Protein AF-0000000080337210 (afdb_homodimer)

pLDDT: mean 85.25, std 10.67, range [44.12, 97.06]

Sequence (176 aa):
MKSRTKSSRAGLTFPVSRVASYLRKGRYADRIGTGSSVYLAAVLEYLTAEILELSGNAARDNHKSRLTPRHIQLAIRNDEELSYAMEKMKSRTKSSRAGLTFPVSRVASYLRKGRYADRIGTGSSVYLAAVLEYLTAEILELSGNAARDNHKSRLTPRHIQLAIRNDEELSYAMEK

Radius of gyration: 16.28 Å; Cα contacts (8 Å, |Δi|>4): 246; chains: 2; bounding box: 44×45×30 Å

Organism: Anopheles sinensis (NCBI:txid74873)

Secondary structure (DSSP, 8-state):
-----HHHHHT-SS-HHHHHHHHHHHTSSSEE-HHHHHHHHHHHHHHHHHHHHHHHHHHHHTT-SEE-HHHHHHHHHH-HHHHHHHH-/-----HHHHHT-SS-HHHHHHHHHHHTSSSEE-HHHHHHHHHHHHHHHHHHHHHHHHHHHHTT-SEE-HHHHHHHHHH-HHHHHHHH-

Structure (mmCIF, N/CA/C/O backbone):
data_AF-0000000080337210-model_v1
#
loop_
_entity.id
_entity.type
_entity.pdbx_description
1 polymer 'Histone H2A'
#
loop_
_atom_site.group_PDB
_atom_site.id
_atom_site.type_symbol
_atom_site.label_atom_id
_atom_site.label_alt_id
_atom_site.label_comp_id
_atom_site.label_asym_id
_atom_site.label_entity_id
_atom_site.label_seq_id
_atom_site.pdbx_PDB_ins_code
_atom_site.Cartn_x
_atom_site.Cartn_y
_atom_site.Cartn_z
_atom_site.occupancy
_atom_site.B_iso_or_equiv
_atom_site.auth_seq_id
_atom_site.auth_comp_id
_atom_site.auth_asym_id
_atom_site.auth_atom_id
_atom_site.pdbx_PDB_model_num
ATOM 1 N N . MET A 1 1 ? -29.25 11.156 -4.746 1 44.12 1 MET A N 1
ATOM 2 C CA . MET A 1 1 ? -28.078 10.547 -5.363 1 44.12 1 MET A CA 1
ATOM 3 C C . MET A 1 1 ? -27.062 10.109 -4.305 1 44.12 1 MET A C 1
ATOM 5 O O . MET A 1 1 ? -26.797 10.852 -3.354 1 44.12 1 MET A O 1
ATOM 9 N N . LYS A 1 2 ? -26.969 8.867 -4.188 1 52.38 2 LYS A N 1
ATOM 10 C CA . LYS A 1 2 ? -26.125 8.344 -3.113 1 52.38 2 LYS A CA 1
ATOM 11 C C . LYS A 1 2 ? -24.766 9.023 -3.098 1 52.38 2 LYS A C 1
ATOM 13 O O . LYS A 1 2 ? -24.141 9.211 -4.148 1 52.38 2 LYS A O 1
ATOM 18 N N . SER A 1 3 ? -24.422 9.773 -2.184 1 59.34 3 SER A N 1
ATOM 19 C CA . SER A 1 3 ? -23.156 10.477 -2.053 1 59.34 3 SER A CA 1
ATOM 20 C C . SER A 1 3 ? -21.969 9.555 -2.348 1 59.34 3 SER A C 1
ATOM 22 O O . SER A 1 3 ? -21.953 8.406 -1.895 1 59.34 3 SER A O 1
ATOM 24 N N . ARG A 1 4 ? -21.375 9.82 -3.455 1 67.5 4 ARG A N 1
ATOM 25 C CA . ARG A 1 4 ? -20.203 9.047 -3.805 1 67.5 4 ARG A CA 1
ATOM 26 C C . ARG A 1 4 ? -19.141 9.125 -2.703 1 67.5 4 ARG A C 1
ATOM 28 O O . ARG A 1 4 ? -18.969 10.18 -2.084 1 67.5 4 ARG A O 1
ATOM 35 N N . THR A 1 5 ? -18.594 7.938 -2.344 1 69.56 5 THR A N 1
ATOM 36 C CA . THR A 1 5 ? -17.516 7.898 -1.359 1 69.56 5 THR A CA 1
ATOM 37 C C . THR A 1 5 ? -16.312 8.688 -1.848 1 69.56 5 THR A C 1
ATOM 39 O O . THR A 1 5 ? -16.219 9.023 -3.029 1 69.56 5 THR A O 1
ATOM 42 N N . LYS A 1 6 ? -15.461 9.219 -1.012 1 69.12 6 LYS A N 1
ATOM 43 C CA . LYS A 1 6 ? -14.227 9.914 -1.372 1 69.12 6 LYS A CA 1
ATOM 44 C C . LYS A 1 6 ? -13.398 9.102 -2.359 1 69.12 6 LYS A C 1
ATOM 46 O O . LYS A 1 6 ? -12.836 9.648 -3.311 1 69.12 6 LYS A O 1
ATOM 51 N N . SER A 1 7 ? -13.289 7.773 -2.131 1 74.81 7 SER A N 1
ATOM 52 C CA . SER A 1 7 ? -12.555 6.898 -3.037 1 74.81 7 SER A CA 1
ATOM 53 C C . SER A 1 7 ? -13.156 6.926 -4.438 1 74.81 7 SER A C 1
ATOM 55 O O . SER A 1 7 ? -12.43 7 -5.43 1 74.81 7 SER A O 1
ATOM 57 N N . SER A 1 8 ? -14.414 6.883 -4.461 1 75.06 8 SER A N 1
ATOM 58 C CA . SER A 1 8 ? -15.094 6.879 -5.75 1 75.06 8 SER A CA 1
ATOM 59 C C . SER A 1 8 ? -14.891 8.195 -6.488 1 75.06 8 SER A C 1
ATOM 61 O O . SER A 1 8 ? -14.648 8.211 -7.699 1 75.06 8 SER A O 1
ATOM 63 N N . ARG A 1 9 ? -14.914 9.195 -5.754 1 76.62 9 ARG A N 1
ATOM 64 C CA . ARG A 1 9 ? -14.711 10.516 -6.34 1 76.62 9 ARG A CA 1
ATOM 65 C C . ARG A 1 9 ? -13.289 10.672 -6.875 1 76.62 9 ARG A C 1
ATOM 67 O O . ARG A 1 9 ? -13.07 11.344 -7.883 1 76.62 9 ARG A O 1
ATOM 74 N N . ALA A 1 10 ? -12.406 9.977 -6.242 1 81.5 10 ALA A N 1
ATOM 75 C CA . ALA A 1 10 ? -10.992 10.086 -6.617 1 81.5 10 ALA A CA 1
ATOM 76 C C . ALA A 1 10 ? -10.609 8.992 -7.609 1 81.5 10 ALA A C 1
ATOM 78 O O . ALA A 1 10 ? -9.469 8.953 -8.094 1 81.5 10 ALA A O 1
ATOM 79 N N . GLY A 1 11 ? -11.57 8.125 -7.965 1 76.31 11 GLY A N 1
ATOM 80 C CA . GLY A 1 11 ? -11.289 7.027 -8.875 1 76.31 11 GLY A CA 1
ATOM 81 C C . GLY A 1 11 ? -10.375 5.973 -8.281 1 76.31 11 GLY A C 1
ATOM 82 O O . GLY A 1 11 ? -9.625 5.309 -9.008 1 76.31 11 GLY A O 1
ATOM 83 N N . LEU A 1 12 ? -10.414 5.938 -6.938 1 79.12 12 LEU A N 1
ATOM 84 C CA . LEU A 1 12 ? -9.531 5.008 -6.242 1 79.12 12 LEU A CA 1
ATOM 85 C C . LEU A 1 12 ? -10.281 3.748 -5.832 1 79.12 12 LEU A C 1
ATOM 87 O O . LEU A 1 12 ? -11.461 3.809 -5.484 1 79.12 12 LEU A O 1
ATOM 91 N N . THR A 1 13 ? -9.609 2.764 -5.969 1 77.25 13 THR A N 1
ATOM 92 C CA . THR A 1 13 ? -10.164 1.474 -5.57 1 77.25 13 THR A CA 1
ATOM 93 C C . THR A 1 13 ? -9.984 1.248 -4.07 1 77.25 13 THR A C 1
ATOM 95 O O . THR A 1 13 ? -10.875 0.696 -3.414 1 77.25 13 THR A O 1
ATOM 98 N N . PHE A 1 14 ? -8.82 1.719 -3.6 1 80.25 14 PHE A N 1
ATOM 99 C CA . PHE A 1 14 ? -8.57 1.597 -2.168 1 80.25 14 PHE A CA 1
ATOM 100 C C . PHE A 1 14 ? -9.477 2.535 -1.377 1 80.25 14 PHE A C 1
ATOM 102 O O . PHE A 1 14 ? -9.633 3.703 -1.739 1 80.25 14 PHE A O 1
ATOM 109 N N . PRO A 1 15 ? -9.977 1.996 -0.302 1 75.44 15 PRO A N 1
ATOM 110 C CA . PRO A 1 15 ? -10.844 2.855 0.508 1 75.44 15 PRO A CA 1
ATOM 111 C C . PRO A 1 15 ? -10.07 3.965 1.222 1 75.44 15 PRO A C 1
ATOM 113 O O . PRO A 1 15 ? -9.273 3.688 2.117 1 75.44 15 PRO A O 1
ATOM 116 N N . VAL A 1 16 ? -10.367 5.176 0.878 1 79.12 16 VAL A N 1
ATOM 117 C CA . VAL A 1 16 ? -9.672 6.34 1.419 1 79.12 16 VAL A CA 1
ATOM 118 C C . VAL A 1 16 ? -9.953 6.457 2.916 1 79.12 16 VAL A C 1
ATOM 120 O O . VAL A 1 16 ? -9.039 6.719 3.703 1 79.12 16 VAL A O 1
ATOM 123 N N . SER A 1 17 ? -11.156 6.219 3.291 1 75.38 17 SER A N 1
ATOM 124 C CA . SER A 1 17 ? -11.57 6.398 4.68 1 75.38 17 SER A CA 1
ATOM 125 C C . SER A 1 17 ? -10.82 5.441 5.605 1 75.38 17 SER A C 1
ATOM 127 O O . SER A 1 17 ? -10.438 5.816 6.715 1 75.38 17 SER A O 1
ATOM 129 N N . ARG A 1 18 ? -10.664 4.242 5.141 1 72.12 18 ARG A N 1
ATOM 130 C CA . ARG A 1 18 ? -9.969 3.26 5.965 1 72.12 18 ARG A CA 1
ATOM 131 C C . ARG A 1 18 ? -8.484 3.596 6.09 1 72.12 18 ARG A C 1
ATOM 133 O O . ARG A 1 18 ? -7.895 3.428 7.16 1 72.12 18 ARG A O 1
ATOM 140 N N . VAL A 1 19 ? -7.934 4.055 4.934 1 76.19 19 VAL A N 1
ATOM 141 C CA . VAL A 1 19 ? -6.547 4.508 4.957 1 76.19 19 VAL A CA 1
ATOM 142 C C . VAL A 1 19 ? -6.398 5.668 5.941 1 76.19 19 VAL A C 1
ATOM 144 O O . VAL A 1 19 ? -5.449 5.703 6.727 1 76.19 19 VAL A O 1
ATOM 147 N N . ALA A 1 20 ? -7.398 6.477 5.945 1 72.81 20 ALA A N 1
ATOM 148 C CA . ALA A 1 20 ? -7.414 7.617 6.859 1 72.81 20 ALA A CA 1
ATOM 149 C C . ALA A 1 20 ? -7.445 7.152 8.312 1 72.81 20 ALA A C 1
ATOM 151 O O . ALA A 1 20 ? -6.766 7.723 9.172 1 72.81 20 ALA A O 1
ATOM 152 N N . SER A 1 21 ? -8.32 6.238 8.555 1 71.81 21 SER A N 1
ATOM 153 C CA . SER A 1 21 ? -8.453 5.734 9.914 1 71.81 21 SER A CA 1
ATOM 154 C C . SER A 1 21 ? -7.133 5.172 10.422 1 71.81 21 SER A C 1
ATOM 156 O O . SER A 1 21 ? -6.773 5.375 11.586 1 71.81 21 SER A O 1
ATOM 158 N N . TYR A 1 22 ? -6.484 4.48 9.57 1 71.62 22 TYR A N 1
ATOM 159 C CA . TYR A 1 22 ? -5.164 3.961 9.898 1 71.62 22 TYR A CA 1
ATOM 160 C C . TYR A 1 22 ? -4.219 5.086 10.312 1 71.62 22 TYR A C 1
ATOM 162 O O . TYR A 1 22 ? -3.475 4.957 11.281 1 71.62 22 TYR A O 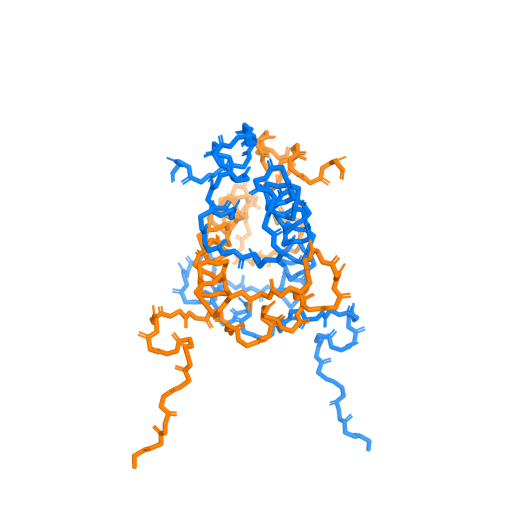1
ATOM 170 N N . LEU A 1 23 ? -4.324 6.086 9.523 1 69.06 23 LEU A N 1
ATOM 171 C CA . LEU A 1 23 ? -3.445 7.234 9.719 1 69.06 23 LEU A CA 1
ATOM 172 C C . LEU A 1 23 ? -3.689 7.883 11.078 1 69.06 23 LEU A C 1
ATOM 174 O O . LEU A 1 23 ? -2.742 8.289 11.75 1 69.06 23 LEU A O 1
ATOM 178 N N . ARG A 1 24 ? -4.883 7.844 11.359 1 74.38 24 ARG A N 1
ATOM 179 C CA . ARG A 1 24 ? -5.242 8.523 12.602 1 74.38 24 ARG A CA 1
ATOM 180 C C . ARG A 1 24 ? -4.797 7.711 13.82 1 74.38 24 ARG A C 1
ATOM 182 O O . ARG A 1 24 ? -4.387 8.273 14.836 1 74.38 24 ARG A O 1
ATOM 189 N N . LYS A 1 25 ? -4.742 6.406 13.664 1 78.19 25 LYS A N 1
ATOM 190 C CA . LYS A 1 25 ? -4.398 5.531 14.781 1 78.19 25 LYS A CA 1
ATOM 191 C C . LYS A 1 25 ? -2.898 5.559 15.062 1 78.19 25 LYS A C 1
ATOM 193 O O . LYS A 1 25 ? -2.473 5.398 16.203 1 78.19 25 LYS A O 1
ATOM 198 N N . GLY A 1 26 ? -2.111 5.805 14.125 1 78.94 26 GLY A N 1
ATOM 199 C CA . GLY A 1 26 ? -0.664 5.77 14.266 1 78.94 26 GLY A CA 1
ATOM 200 C C . GLY A 1 26 ? -0.094 7.051 14.852 1 78.94 26 GLY A C 1
ATOM 201 O O . GLY A 1 26 ? 1.055 7.078 15.297 1 78.94 26 GLY A O 1
ATOM 202 N N . ARG A 1 27 ? -0.893 8.07 14.992 1 82.75 27 ARG A N 1
ATOM 203 C CA . ARG A 1 27 ? -0.475 9.359 15.539 1 82.75 27 ARG A CA 1
ATOM 204 C C . ARG A 1 27 ? 0.779 9.867 14.836 1 82.75 27 ARG A C 1
ATOM 206 O O . ARG A 1 27 ? 1.744 10.266 15.492 1 82.75 27 ARG A O 1
ATOM 213 N N . TYR A 1 28 ? 0.775 9.828 13.555 1 86.56 28 TYR A N 1
ATOM 214 C CA . TYR A 1 28 ? 1.909 10.305 12.773 1 86.56 28 TYR A CA 1
ATOM 215 C C . TYR A 1 28 ? 1.917 11.828 12.695 1 86.56 28 TYR A C 1
ATOM 217 O O . TYR A 1 28 ? 2.957 12.438 12.43 1 86.56 28 TYR A O 1
ATOM 225 N N . ALA A 1 29 ? 0.779 12.438 12.875 1 87.19 29 ALA A N 1
ATOM 226 C CA . ALA A 1 29 ? 0.562 13.883 12.922 1 87.19 29 ALA A CA 1
ATOM 227 C C . ALA A 1 29 ? -0.674 14.227 13.742 1 87.19 29 ALA A C 1
ATOM 229 O O . ALA A 1 29 ? -1.532 13.375 13.977 1 87.19 29 ALA A O 1
ATOM 230 N N . ASP A 1 30 ? -0.679 15.445 14.195 1 87.12 30 ASP A N 1
ATOM 231 C CA . ASP A 1 30 ? -1.82 15.867 15 1 87.12 30 ASP A CA 1
ATOM 232 C C . ASP A 1 30 ? -3.104 15.875 14.172 1 87.12 30 ASP A C 1
ATOM 234 O O . ASP A 1 30 ? -4.176 15.539 14.68 1 87.12 30 ASP A O 1
ATOM 238 N N . ARG A 1 31 ? -2.928 16.297 12.93 1 88.25 31 ARG A N 1
ATOM 239 C CA . ARG A 1 31 ? -4.047 16.391 12 1 88.25 31 ARG A CA 1
ATOM 240 C C . ARG A 1 31 ? -3.662 15.828 10.633 1 88.25 31 ARG A C 1
ATOM 242 O O . ARG A 1 31 ? -2.514 15.961 10.203 1 88.25 31 ARG A O 1
ATOM 249 N N . ILE A 1 32 ? -4.641 15.156 10.117 1 86.56 32 ILE A N 1
ATOM 250 C CA . ILE A 1 32 ? -4.445 14.609 8.781 1 86.56 32 ILE A CA 1
ATOM 251 C C . ILE A 1 32 ? -5.391 15.297 7.797 1 86.56 32 ILE A C 1
ATOM 253 O O . ILE A 1 32 ? -6.605 15.312 8.008 1 86.56 32 ILE A O 1
ATOM 257 N N . GLY A 1 33 ? -4.77 15.805 6.762 1 86.56 33 GLY A N 1
ATOM 258 C CA . GLY A 1 33 ? -5.586 16.422 5.73 1 86.56 33 GLY A CA 1
ATOM 259 C C . GLY A 1 33 ? -6.324 15.422 4.871 1 86.56 33 GLY A C 1
ATOM 260 O O . GLY A 1 33 ? -5.816 14.328 4.605 1 86.56 33 GLY A O 1
ATOM 261 N N . THR A 1 34 ? -7.508 15.906 4.422 1 83.31 34 THR A N 1
ATOM 262 C CA . THR A 1 34 ? -8.336 15.039 3.588 1 83.31 34 THR A CA 1
ATOM 263 C C . THR A 1 34 ? -7.582 14.633 2.324 1 83.31 34 THR A C 1
ATOM 265 O O . THR A 1 34 ? -7.668 13.477 1.894 1 83.31 34 THR A O 1
ATOM 268 N N . GLY A 1 35 ? -6.816 15.547 1.784 1 90.25 35 GLY A N 1
ATOM 269 C CA . GLY A 1 35 ? -6.066 15.242 0.576 1 90.25 35 GLY A CA 1
ATOM 270 C C . GLY A 1 35 ? -4.941 14.25 0.806 1 90.25 35 GLY A C 1
ATOM 271 O O . GLY A 1 35 ? -4.512 13.562 -0.125 1 90.25 35 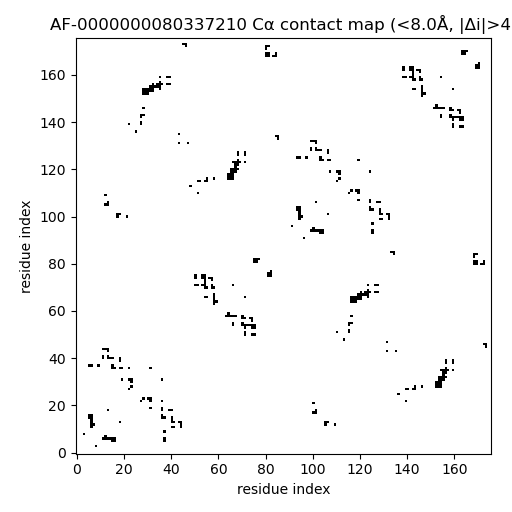GLY A O 1
ATOM 272 N N . SER A 1 36 ? -4.582 14.188 2.029 1 90.62 36 SER A N 1
ATOM 273 C CA . SER A 1 36 ? -3.484 13.281 2.352 1 90.62 36 SER A CA 1
ATOM 274 C C . SER A 1 36 ? -3.918 11.82 2.232 1 90.62 36 SER A C 1
ATOM 276 O O . SER A 1 36 ? -3.174 10.984 1.715 1 90.62 36 SER A O 1
ATOM 278 N N . SER A 1 37 ? -5.086 11.602 2.705 1 88.44 37 SER A N 1
ATOM 279 C CA . SER A 1 37 ? -5.602 10.242 2.627 1 88.44 37 SER A CA 1
ATOM 280 C C . SER A 1 37 ? -5.805 9.805 1.18 1 88.44 37 SER A C 1
ATOM 282 O O . SER A 1 37 ? -5.539 8.656 0.828 1 88.44 37 SER A O 1
ATOM 284 N N . VAL A 1 38 ? -6.316 10.734 0.367 1 89.5 38 VAL A N 1
ATOM 285 C CA . VAL A 1 38 ? -6.523 10.445 -1.047 1 89.5 38 VAL A CA 1
ATOM 286 C C . VAL A 1 38 ? -5.184 10.156 -1.719 1 89.5 38 VAL A C 1
ATOM 288 O O . VAL A 1 38 ? -5.047 9.188 -2.465 1 89.5 38 VAL A O 1
ATOM 291 N N . TYR A 1 39 ? -4.258 11.008 -1.438 1 92.19 39 TYR A N 1
ATOM 292 C CA . TYR A 1 39 ? -2.938 10.844 -2.037 1 92.19 39 TYR A CA 1
ATOM 293 C C . TYR A 1 39 ? -2.295 9.531 -1.593 1 92.19 39 TYR A C 1
ATOM 295 O O . TYR A 1 39 ? -1.707 8.82 -2.406 1 92.19 39 TYR A O 1
ATOM 303 N N . LEU A 1 40 ? -2.357 9.203 -0.344 1 91.5 40 LEU A N 1
ATOM 304 C CA . LEU A 1 40 ? -1.795 7.957 0.174 1 91.5 40 LEU A CA 1
ATOM 305 C C . LEU A 1 40 ? -2.455 6.746 -0.478 1 91.5 40 LEU A C 1
ATOM 307 O O . LEU A 1 40 ? -1.778 5.777 -0.827 1 91.5 40 LEU A O 1
ATOM 311 N N . ALA A 1 41 ? -3.77 6.844 -0.591 1 88.81 41 ALA A N 1
ATOM 312 C CA . ALA A 1 41 ? -4.484 5.75 -1.248 1 88.81 41 ALA A CA 1
ATOM 313 C C . ALA A 1 41 ? -3.982 5.547 -2.674 1 88.81 41 ALA A C 1
ATOM 315 O O . ALA A 1 41 ? -3.816 4.41 -3.125 1 88.81 41 ALA A O 1
ATOM 316 N N . ALA A 1 42 ? -3.76 6.684 -3.387 1 90.81 42 ALA A N 1
ATOM 317 C CA . ALA A 1 42 ? -3.234 6.598 -4.746 1 90.81 42 ALA A CA 1
ATOM 318 C C . ALA A 1 42 ? -1.845 5.965 -4.758 1 90.81 42 ALA A C 1
ATOM 320 O O . ALA A 1 42 ? -1.545 5.129 -5.613 1 90.81 42 ALA A O 1
ATOM 321 N N . VAL A 1 43 ? -1.02 6.27 -3.82 1 92 43 VAL A N 1
ATOM 322 C CA . VAL A 1 43 ? 0.33 5.73 -3.688 1 92 43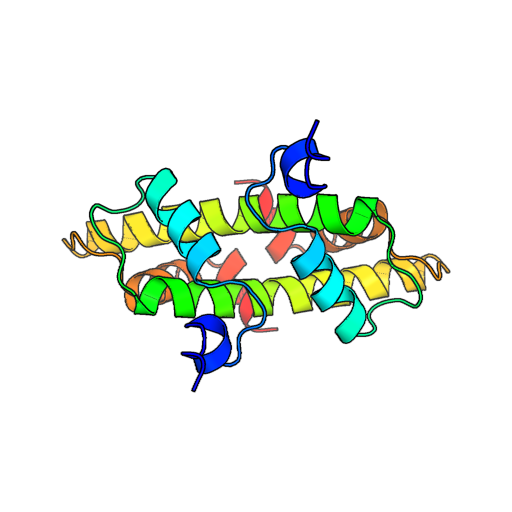 VAL A CA 1
ATOM 323 C C . VAL A 1 43 ? 0.261 4.227 -3.43 1 92 43 VAL A C 1
ATOM 325 O O . VAL A 1 43 ? 0.972 3.447 -4.07 1 92 43 VAL A O 1
ATOM 328 N N . LEU A 1 44 ? -0.61 3.859 -2.535 1 90.06 44 LEU A N 1
ATOM 329 C CA . LEU A 1 44 ? -0.749 2.453 -2.178 1 90.06 44 LEU A CA 1
ATOM 330 C C . LEU A 1 44 ? -1.274 1.642 -3.357 1 90.06 44 LEU A C 1
ATOM 332 O O . LEU A 1 44 ? -0.882 0.488 -3.547 1 90.06 44 LEU A O 1
ATOM 336 N N . GLU A 1 45 ? -2.213 2.268 -4.086 1 87.69 45 GLU A N 1
ATOM 337 C CA . GLU A 1 45 ? -2.68 1.591 -5.289 1 87.69 45 GLU A CA 1
ATOM 338 C C . GLU A 1 45 ? -1.533 1.345 -6.266 1 87.69 45 GLU A C 1
ATOM 340 O O . GLU A 1 45 ? -1.424 0.261 -6.844 1 87.69 45 GLU A O 1
ATOM 345 N N . TYR A 1 46 ? -0.722 2.322 -6.465 1 89.94 46 TYR A N 1
ATOM 346 C CA . TYR A 1 46 ? 0.422 2.193 -7.359 1 89.94 46 TYR A CA 1
ATOM 347 C C . TYR A 1 46 ? 1.375 1.106 -6.875 1 89.94 46 TYR A C 1
ATOM 349 O O . TYR A 1 46 ? 1.811 0.259 -7.66 1 89.94 46 TYR A O 1
ATOM 357 N N . LEU A 1 47 ? 1.746 1.095 -5.613 1 90.88 47 LEU A N 1
ATOM 358 C CA . LEU A 1 47 ? 2.648 0.102 -5.039 1 90.88 47 LEU A CA 1
ATOM 359 C C . LEU A 1 47 ? 2.051 -1.298 -5.145 1 90.88 47 LEU A C 1
ATOM 361 O O . LEU A 1 47 ? 2.77 -2.268 -5.398 1 90.88 47 LEU A O 1
ATOM 365 N N . THR A 1 48 ? 0.763 -1.396 -4.938 1 91.38 48 THR A N 1
ATOM 366 C CA . THR A 1 48 ? 0.083 -2.68 -5.055 1 91.38 48 THR A CA 1
ATOM 367 C C . THR A 1 48 ? 0.207 -3.23 -6.473 1 91.38 48 THR A C 1
ATOM 369 O O . THR A 1 48 ? 0.487 -4.414 -6.664 1 91.38 48 THR A O 1
ATOM 372 N N . ALA A 1 49 ? -0.09 -2.35 -7.422 1 89.06 49 ALA A N 1
ATOM 373 C CA . ALA A 1 49 ? 0.024 -2.773 -8.812 1 89.06 49 ALA A CA 1
ATOM 374 C C . ALA A 1 49 ? 1.429 -3.287 -9.117 1 89.06 49 ALA A C 1
ATOM 376 O O . ALA A 1 49 ? 1.591 -4.309 -9.789 1 89.06 49 ALA A O 1
ATOM 377 N N . GLU A 1 50 ? 2.373 -2.637 -8.625 1 89.94 50 GLU A N 1
ATOM 378 C CA . GLU A 1 50 ? 3.764 -3.023 -8.852 1 89.94 50 GLU A CA 1
ATOM 379 C C . GLU A 1 50 ? 4.074 -4.367 -8.203 1 89.94 50 GLU A C 1
ATOM 381 O O . GLU A 1 50 ? 4.672 -5.242 -8.828 1 89.94 50 GLU A O 1
ATOM 386 N N . ILE A 1 51 ? 3.707 -4.527 -6.965 1 92.81 51 ILE A N 1
ATOM 387 C CA . ILE A 1 51 ? 3.961 -5.762 -6.23 1 92.81 51 ILE A CA 1
ATOM 388 C C . ILE A 1 51 ? 3.258 -6.93 -6.922 1 92.81 51 ILE A C 1
ATOM 390 O O . ILE A 1 51 ? 3.838 -8.008 -7.078 1 92.81 51 ILE A O 1
ATOM 394 N N . LEU A 1 52 ? 2.102 -6.66 -7.41 1 91.44 52 LEU A N 1
ATOM 395 C CA . LEU A 1 52 ? 1.33 -7.73 -8.031 1 91.44 52 LEU A CA 1
ATOM 396 C C . LEU A 1 52 ? 1.913 -8.109 -9.383 1 91.44 52 LEU A C 1
ATOM 398 O O . LEU A 1 52 ? 1.899 -9.281 -9.766 1 91.44 52 LEU A O 1
ATOM 402 N N . GLU A 1 53 ? 2.316 -7.113 -10.086 1 92 53 GLU A N 1
ATOM 403 C CA . GLU A 1 53 ? 2.977 -7.41 -11.359 1 92 53 GLU A CA 1
ATOM 404 C C . GLU A 1 53 ? 4.207 -8.289 -11.148 1 92 53 GLU A C 1
ATOM 406 O O . GLU A 1 53 ? 4.383 -9.289 -11.836 1 92 53 GLU A O 1
ATOM 411 N N . LEU A 1 54 ? 5.012 -7.926 -10.203 1 94 54 LEU A N 1
ATOM 412 C CA . LEU A 1 54 ? 6.195 -8.719 -9.883 1 94 54 LEU A CA 1
ATOM 413 C C . LEU A 1 54 ? 5.805 -10.094 -9.359 1 94 54 LEU A C 1
ATOM 415 O O . LEU A 1 54 ? 6.453 -11.094 -9.68 1 94 54 LEU A O 1
ATOM 419 N N . SER A 1 55 ? 4.754 -10.148 -8.562 1 95.06 55 SER A N 1
ATOM 420 C CA . SER A 1 55 ? 4.273 -11.414 -8.016 1 95.06 55 SER A CA 1
ATOM 421 C C . SER A 1 55 ? 3.736 -12.328 -9.117 1 95.06 55 SER A C 1
ATOM 423 O O . SER A 1 55 ? 3.93 -13.547 -9.07 1 95.06 55 SER A O 1
ATOM 425 N N . GLY A 1 56 ? 3.027 -11.695 -10.047 1 92.94 56 GLY A N 1
ATOM 426 C CA . GLY A 1 56 ? 2.568 -12.461 -11.195 1 92.94 56 GLY A CA 1
ATOM 427 C C . GLY A 1 56 ? 3.703 -13.07 -12 1 92.94 56 GLY A C 1
ATOM 428 O O . GLY A 1 56 ? 3.623 -14.227 -12.406 1 92.94 56 GLY A O 1
ATOM 429 N N . ASN A 1 57 ? 4.715 -12.273 -12.219 1 94.69 57 ASN A N 1
ATOM 430 C CA . ASN A 1 57 ? 5.906 -12.773 -12.891 1 94.69 57 ASN A CA 1
ATOM 431 C C . ASN A 1 57 ? 6.547 -13.922 -12.125 1 94.69 57 ASN A C 1
ATOM 433 O O . ASN A 1 57 ? 6.965 -14.914 -12.727 1 94.69 57 ASN A O 1
ATOM 437 N N . ALA A 1 58 ? 6.641 -13.758 -10.812 1 95.56 58 ALA A N 1
ATOM 438 C CA . ALA A 1 58 ? 7.195 -14.812 -9.969 1 95.56 58 ALA A CA 1
ATOM 439 C C . ALA A 1 58 ? 6.367 -16.094 -10.086 1 95.56 58 ALA A C 1
ATOM 441 O O . ALA A 1 58 ? 6.922 -17.188 -10.133 1 95.56 58 ALA A O 1
ATOM 442 N N . ALA A 1 59 ? 5.066 -15.961 -10.133 1 95.19 59 ALA A N 1
ATOM 443 C CA . ALA A 1 59 ? 4.191 -17.125 -10.305 1 95.19 59 ALA A CA 1
ATOM 444 C C . ALA A 1 59 ? 4.438 -17.797 -11.648 1 95.19 59 ALA A C 1
ATOM 446 O O . ALA A 1 59 ? 4.609 -19.016 -11.719 1 95.19 59 ALA A O 1
ATOM 447 N N . ARG A 1 60 ? 4.477 -17.016 -12.664 1 94.31 60 ARG A N 1
ATOM 448 C CA . ARG A 1 60 ? 4.691 -17.531 -14.008 1 94.31 60 ARG A CA 1
ATOM 449 C C . ARG A 1 60 ? 6.055 -18.203 -14.125 1 94.31 60 ARG A C 1
ATOM 451 O O . ARG A 1 60 ? 6.184 -19.25 -14.758 1 94.31 60 ARG A O 1
ATOM 458 N N . ASP A 1 61 ? 7.051 -17.609 -13.617 1 95.44 61 ASP A N 1
ATOM 459 C CA . ASP A 1 61 ? 8.398 -18.156 -13.648 1 95.44 61 ASP A CA 1
ATOM 460 C C . ASP A 1 61 ? 8.469 -19.5 -12.93 1 95.44 61 ASP A C 1
ATOM 462 O O . ASP A 1 61 ? 9.352 -20.312 -13.203 1 95.44 61 ASP A O 1
ATOM 466 N N . ASN A 1 62 ? 7.492 -19.703 -12.023 1 95.44 62 ASN A N 1
ATOM 467 C CA . ASN A 1 62 ? 7.43 -20.969 -11.289 1 95.44 62 ASN A CA 1
ATOM 468 C C . ASN A 1 62 ? 6.367 -21.891 -11.859 1 95.44 62 ASN A C 1
ATOM 470 O O . ASN A 1 62 ? 5.992 -22.875 -11.219 1 95.44 62 ASN A O 1
ATOM 474 N N . HIS A 1 63 ? 5.887 -21.5 -12.961 1 95.12 63 HIS A N 1
ATOM 475 C CA . HIS A 1 63 ? 4.93 -22.297 -13.727 1 95.12 63 HIS A CA 1
ATOM 476 C C . HIS A 1 63 ? 3.67 -22.578 -12.914 1 95.12 63 HIS A C 1
ATOM 478 O O . HIS A 1 63 ? 3.189 -23.703 -12.867 1 95.12 63 HIS A O 1
ATOM 484 N N . LYS A 1 64 ? 3.277 -21.547 -12.164 1 93.19 64 LYS A N 1
ATOM 485 C CA . LYS A 1 64 ? 2.035 -21.625 -11.398 1 93.19 64 LYS A CA 1
ATOM 486 C C . LYS A 1 64 ? 0.962 -20.719 -11.992 1 93.19 64 LYS A C 1
ATOM 488 O O . LYS A 1 64 ? 1.261 -19.609 -12.445 1 93.19 64 LYS A O 1
ATOM 493 N N . SER A 1 65 ? -0.201 -21.297 -11.883 1 92.25 65 SER A N 1
ATOM 494 C CA . SER A 1 65 ? -1.331 -20.516 -12.367 1 92.25 65 SER A CA 1
ATOM 495 C C . SER A 1 65 ? -1.971 -19.719 -11.242 1 92.25 65 SER A C 1
ATOM 497 O O . SER A 1 65 ? -2.746 -18.781 -11.484 1 92.25 65 SER A O 1
ATOM 499 N N . ARG A 1 66 ? -1.614 -20.141 -10.008 1 93.12 66 ARG A N 1
ATOM 500 C CA . ARG A 1 66 ? -2.182 -19.5 -8.828 1 93.12 66 ARG A CA 1
ATOM 501 C C . ARG A 1 66 ? -1.133 -18.656 -8.102 1 93.12 66 ARG A C 1
ATOM 503 O O . ARG A 1 66 ? -0.02 -19.125 -7.859 1 93.12 66 ARG A O 1
ATOM 510 N N . LEU A 1 67 ? -1.456 -17.406 -7.906 1 93.38 67 LEU A N 1
ATOM 511 C CA . LEU A 1 67 ? -0.607 -16.531 -7.105 1 93.38 67 LEU A CA 1
ATOM 512 C C . LEU A 1 67 ? -0.727 -16.859 -5.621 1 93.38 67 LEU A C 1
ATOM 514 O O . LEU A 1 67 ? -1.816 -16.781 -5.051 1 93.38 67 LEU A O 1
ATOM 518 N N . THR A 1 68 ? 0.258 -17.297 -5.008 1 95.25 68 THR A N 1
ATOM 519 C CA . THR A 1 68 ? 0.301 -17.625 -3.586 1 95.25 68 THR A CA 1
ATOM 520 C C . THR A 1 68 ? 1.137 -16.609 -2.818 1 95.25 68 THR A C 1
ATOM 522 O O . THR A 1 68 ? 1.833 -15.789 -3.42 1 95.25 68 THR A O 1
ATOM 525 N N . PRO A 1 69 ? 1.015 -16.656 -1.448 1 95.25 69 PRO A N 1
ATOM 526 C CA . PRO A 1 69 ? 1.842 -15.742 -0.662 1 95.25 69 PRO A CA 1
ATOM 527 C C . PRO A 1 69 ? 3.33 -15.867 -0.982 1 95.25 69 PRO A C 1
ATOM 529 O O . PRO A 1 69 ? 4.059 -14.867 -0.95 1 95.25 69 PRO A O 1
ATOM 532 N N . ARG A 1 70 ? 3.758 -17 -1.309 1 96.44 70 ARG A N 1
ATOM 533 C CA . ARG A 1 70 ? 5.164 -17.234 -1.615 1 96.44 70 ARG A CA 1
ATOM 534 C C . ARG A 1 70 ? 5.605 -16.406 -2.818 1 96.44 70 ARG A C 1
ATOM 536 O O . ARG A 1 70 ? 6.734 -15.906 -2.855 1 96.44 70 ARG A O 1
ATOM 543 N N . HIS A 1 71 ? 4.789 -16.297 -3.793 1 97.06 71 HIS A N 1
ATOM 544 C CA . HIS A 1 71 ? 5.125 -15.508 -4.977 1 97.06 71 HIS A CA 1
ATOM 545 C C . HIS A 1 71 ? 5.266 -14.031 -4.641 1 97.06 71 HIS A C 1
ATOM 547 O O . HIS A 1 71 ? 6.125 -13.344 -5.191 1 97.06 71 HIS A O 1
ATOM 553 N N . ILE A 1 72 ? 4.387 -13.562 -3.77 1 95.31 72 ILE A N 1
ATOM 554 C CA . ILE A 1 72 ? 4.484 -12.18 -3.318 1 95.31 72 ILE A CA 1
ATOM 555 C C . ILE A 1 72 ? 5.785 -11.977 -2.549 1 95.31 72 ILE A C 1
ATOM 557 O O . ILE A 1 72 ? 6.508 -11.008 -2.785 1 95.31 72 ILE A O 1
ATOM 561 N N . GLN A 1 73 ? 6.02 -12.898 -1.687 1 96.19 73 GLN A N 1
ATOM 562 C CA . GLN A 1 73 ? 7.246 -12.852 -0.9 1 96.19 73 GLN A CA 1
ATOM 563 C C . GLN A 1 73 ? 8.477 -12.844 -1.802 1 96.19 73 GLN A C 1
ATOM 565 O O . GLN A 1 73 ? 9.398 -12.055 -1.599 1 96.19 73 GLN A O 1
ATOM 570 N N . LEU A 1 74 ? 8.523 -13.68 -2.771 1 95.5 74 LEU A N 1
ATOM 571 C CA . LEU A 1 74 ? 9.641 -13.766 -3.711 1 95.5 74 LEU A CA 1
ATOM 572 C C . LEU A 1 74 ? 9.781 -12.477 -4.508 1 95.5 74 LEU A C 1
ATOM 574 O O . LEU A 1 74 ? 10.898 -12 -4.723 1 95.5 74 LEU A O 1
ATOM 578 N N . ALA A 1 75 ? 8.664 -11.945 -4.953 1 95.06 75 ALA A N 1
ATOM 579 C CA . ALA A 1 75 ? 8.664 -10.695 -5.715 1 95.06 75 ALA A CA 1
ATOM 580 C C . ALA A 1 75 ? 9.297 -9.562 -4.914 1 95.06 75 ALA A C 1
ATOM 582 O O . ALA A 1 75 ? 10.133 -8.812 -5.434 1 95.06 75 ALA A O 1
ATOM 583 N N . ILE A 1 76 ? 8.922 -9.5 -3.631 1 95 76 ILE A N 1
ATOM 584 C CA . ILE A 1 76 ? 9.414 -8.43 -2.766 1 95 76 ILE A CA 1
ATOM 585 C C . ILE A 1 76 ? 10.891 -8.648 -2.461 1 95 76 ILE A C 1
ATOM 587 O O . ILE A 1 76 ? 11.688 -7.711 -2.529 1 95 76 ILE A O 1
ATOM 591 N N . ARG A 1 77 ? 11.289 -9.836 -2.15 1 94.19 77 ARG A N 1
ATOM 592 C CA . ARG A 1 77 ? 12.672 -10.148 -1.802 1 94.19 77 ARG A CA 1
ATOM 593 C C . ARG A 1 77 ? 13.602 -9.914 -2.988 1 94.19 77 ARG A C 1
ATOM 595 O O . ARG A 1 77 ? 14.75 -9.5 -2.814 1 94.19 77 ARG A O 1
ATOM 602 N N . ASN A 1 78 ? 13.109 -10.172 -4.148 1 94.06 78 ASN A N 1
ATOM 603 C CA . ASN A 1 78 ? 13.938 -10.07 -5.344 1 94.06 78 ASN A CA 1
ATOM 604 C C . ASN A 1 78 ? 13.992 -8.641 -5.867 1 94.06 78 ASN A C 1
ATOM 606 O O . ASN A 1 78 ? 14.789 -8.328 -6.758 1 94.06 78 ASN A O 1
ATOM 610 N N . ASP A 1 79 ? 13.078 -7.859 -5.457 1 93.12 79 ASP A N 1
ATOM 611 C CA . ASP A 1 79 ? 13.109 -6.438 -5.793 1 93.12 79 ASP A CA 1
ATOM 612 C C . ASP A 1 79 ? 13.891 -5.645 -4.746 1 93.12 79 ASP A C 1
ATOM 614 O O . ASP A 1 79 ? 13.414 -5.457 -3.625 1 93.12 79 ASP A O 1
ATOM 618 N N . GLU A 1 80 ? 15 -5.148 -5.082 1 90.62 80 GLU A N 1
ATOM 619 C CA . GLU A 1 80 ? 15.891 -4.48 -4.141 1 90.62 80 GLU A CA 1
ATOM 620 C C . GLU A 1 80 ? 15.195 -3.311 -3.451 1 90.62 80 GLU A C 1
ATOM 622 O O . GLU A 1 80 ? 15.32 -3.135 -2.238 1 90.62 80 GLU A O 1
ATOM 627 N N . GLU A 1 81 ? 14.469 -2.529 -4.188 1 90.38 81 GLU A N 1
ATOM 628 C CA . GLU A 1 81 ? 13.82 -1.343 -3.643 1 90.38 81 GLU A CA 1
ATOM 629 C C . GLU A 1 81 ? 12.734 -1.723 -2.639 1 90.38 81 GLU A C 1
ATOM 631 O O . GLU A 1 81 ? 12.672 -1.165 -1.541 1 90.38 81 GLU A O 1
ATOM 636 N N . LEU A 1 82 ? 11.945 -2.668 -3.027 1 90.25 82 LEU A N 1
ATOM 637 C CA . LEU A 1 82 ? 10.867 -3.107 -2.152 1 90.25 82 LEU A CA 1
ATOM 638 C C . LEU A 1 82 ? 11.414 -3.842 -0.934 1 90.25 82 LEU A C 1
ATOM 640 O O . LEU A 1 82 ? 10.922 -3.662 0.181 1 90.25 82 LEU A O 1
ATOM 644 N N . SER A 1 83 ? 12.414 -4.633 -1.153 1 91.38 83 SER A N 1
ATOM 645 C CA . SER A 1 83 ? 13.023 -5.379 -0.056 1 91.38 83 SER A CA 1
ATOM 646 C C . SER A 1 83 ? 13.578 -4.438 1.008 1 91.38 83 SER A C 1
ATOM 648 O O . SER A 1 83 ? 13.359 -4.648 2.203 1 91.38 83 SER A O 1
ATOM 650 N N . TYR A 1 84 ? 14.234 -3.43 0.583 1 88.19 84 TYR A N 1
ATOM 651 C CA . TYR A 1 84 ? 14.836 -2.49 1.525 1 88.19 84 TYR A CA 1
ATOM 652 C C . TYR A 1 84 ? 13.766 -1.648 2.209 1 88.19 84 TYR A C 1
ATOM 654 O O . TYR A 1 84 ? 13.898 -1.298 3.383 1 88.19 84 TYR A O 1
ATOM 662 N N . ALA A 1 85 ? 12.727 -1.344 1.448 1 84.06 85 ALA A N 1
ATOM 663 C CA . ALA A 1 85 ? 11.648 -0.566 2.041 1 84.06 85 ALA A CA 1
ATOM 664 C C . ALA A 1 85 ? 10.953 -1.347 3.156 1 84.06 85 ALA A C 1
ATOM 666 O O . ALA A 1 85 ? 10.469 -0.759 4.121 1 84.06 85 ALA A O 1
ATOM 667 N N . MET A 1 86 ? 11.031 -2.635 3.086 1 84.31 86 MET A N 1
ATOM 668 C CA . MET A 1 86 ? 10.336 -3.484 4.051 1 84.31 86 MET A CA 1
ATOM 669 C C . MET A 1 86 ? 11.25 -3.836 5.219 1 84.31 86 MET A C 1
ATOM 671 O O . MET A 1 86 ? 10.797 -4.395 6.223 1 84.31 86 MET A O 1
ATOM 675 N N . GLU A 1 87 ? 12.594 -3.736 5.18 1 73.25 87 GLU A N 1
ATOM 676 C CA . GLU A 1 87 ? 13.57 -4.141 6.191 1 73.25 87 GLU A CA 1
ATOM 677 C C . GLU A 1 87 ? 13.828 -3.014 7.188 1 73.25 87 GLU A C 1
ATOM 679 O O . GLU A 1 87 ? 14.516 -3.213 8.188 1 73.25 87 GLU A O 1
ATOM 684 N N . LYS A 1 88 ? 13.289 -1.902 6.992 1 63.06 88 LYS A N 1
ATOM 685 C CA . LYS A 1 88 ? 13.57 -0.82 7.934 1 63.06 88 LYS A CA 1
ATOM 686 C C . LYS A 1 88 ? 12.656 -0.899 9.148 1 63.06 88 LYS A C 1
ATOM 688 O O . LYS A 1 88 ? 11.547 -1.433 9.07 1 63.06 88 LYS A O 1
ATOM 693 N N . MET B 1 1 ? -23.047 -15.5 15.734 1 44.28 1 MET B N 1
ATOM 694 C CA . MET B 1 1 ? -21.812 -14.734 15.875 1 44.28 1 MET B CA 1
ATOM 695 C C . MET B 1 1 ? -21.359 -14.18 14.531 1 44.28 1 MET B C 1
ATOM 697 O O . MET B 1 1 ? -21.391 -14.891 13.523 1 44.28 1 MET B O 1
ATOM 701 N N . LYS B 1 2 ? -21.438 -12.945 14.43 1 52.62 2 LYS B N 1
ATOM 702 C CA . LYS B 1 2 ? -21.172 -12.336 13.125 1 52.62 2 LYS B CA 1
ATOM 703 C C . LYS B 1 2 ? -19.828 -12.812 12.562 1 52.62 2 LYS B C 1
ATOM 705 O O . LYS B 1 2 ? -18.844 -12.883 13.289 1 52.62 2 LYS B O 1
ATOM 710 N N . SER B 1 3 ? -19.781 -13.523 11.578 1 58.5 3 SER B N 1
ATOM 711 C CA . SER B 1 3 ? -18.578 -14.055 10.945 1 58.5 3 SER B CA 1
ATOM 712 C C . SER B 1 3 ? -17.516 -12.961 10.773 1 58.5 3 SER B C 1
ATOM 714 O O . SER B 1 3 ? -17.844 -11.844 10.375 1 58.5 3 SER B O 1
ATOM 716 N N . ARG B 1 4 ? -16.5 -13.109 11.539 1 67.5 4 ARG B N 1
ATOM 717 C CA . ARG B 1 4 ? -15.391 -12.164 11.414 1 67.5 4 ARG B CA 1
ATOM 718 C C . ARG B 1 4 ? -14.859 -12.125 9.984 1 67.5 4 ARG B C 1
ATOM 720 O O . ARG B 1 4 ? -14.805 -13.156 9.305 1 67.5 4 ARG B O 1
ATOM 727 N N . THR B 1 5 ? -14.688 -10.875 9.477 1 69.44 5 THR B N 1
ATOM 728 C CA . THR B 1 5 ? -14.109 -10.703 8.141 1 69.44 5 THR B CA 1
ATOM 729 C C . THR B 1 5 ? -12.703 -11.289 8.086 1 69.44 5 THR B C 1
ATOM 731 O O . THR B 1 5 ? -12.094 -11.57 9.117 1 69.44 5 THR B O 1
ATOM 734 N N . LYS B 1 6 ? -12.195 -11.703 6.977 1 68.62 6 LYS B N 1
ATOM 735 C CA . LYS B 1 6 ? -10.836 -12.203 6.797 1 68.62 6 LYS B CA 1
ATOM 736 C C . LYS B 1 6 ? -9.812 -11.242 7.398 1 68.62 6 LYS B C 1
ATOM 738 O O . LYS B 1 6 ? -8.844 -11.68 8.039 1 68.62 6 LYS B O 1
ATOM 743 N N . SER B 1 7 ? -9.984 -9.922 7.168 1 74.06 7 SER B N 1
ATOM 744 C CA . SER B 1 7 ? -9.094 -8.914 7.738 1 74.06 7 SER B CA 1
ATOM 745 C C . SER B 1 7 ? -9.078 -8.992 9.258 1 74.06 7 SER B C 1
ATOM 747 O O . SER B 1 7 ? -8.016 -8.922 9.883 1 74.06 7 SER B O 1
ATOM 749 N N . SER B 1 8 ? -10.227 -9.133 9.789 1 73.81 8 SER B N 1
ATOM 750 C CA . SER B 1 8 ? -10.328 -9.195 11.25 1 73.81 8 SER B CA 1
ATOM 751 C C . SER B 1 8 ? -9.656 -10.445 11.797 1 73.81 8 SER B C 1
ATOM 753 O O . SER B 1 8 ? -8.953 -10.383 12.812 1 73.81 8 SER B O 1
ATOM 755 N N . ARG B 1 9 ? -9.812 -11.445 11.117 1 76.31 9 ARG B N 1
ATOM 756 C CA . ARG B 1 9 ? -9.211 -12.703 11.531 1 76.31 9 ARG B CA 1
ATOM 757 C C . ARG B 1 9 ? -7.688 -12.633 11.453 1 76.31 9 ARG B C 1
ATOM 759 O O . ARG B 1 9 ? -6.988 -13.234 12.273 1 76.31 9 ARG B O 1
ATOM 766 N N . ALA B 1 10 ? -7.246 -11.836 10.531 1 80.88 10 ALA B N 1
ATOM 767 C CA . ALA B 1 10 ? -5.805 -11.727 10.312 1 80.88 10 ALA B CA 1
ATOM 768 C C . ALA B 1 10 ? -5.219 -10.555 11.094 1 80.88 10 ALA B C 1
ATOM 770 O O . ALA B 1 10 ? -4.004 -10.344 11.094 1 80.88 10 ALA B O 1
ATOM 771 N N . GLY B 1 11 ? -6.07 -9.836 11.836 1 75.94 11 GLY B N 1
ATOM 772 C CA . GLY B 1 11 ? -5.609 -8.68 12.594 1 75.94 11 GLY B CA 1
ATOM 773 C C . GLY B 1 11 ? -5.172 -7.523 11.719 1 75.94 11 GLY B C 1
ATOM 774 O O . GLY B 1 11 ? -4.305 -6.738 12.102 1 75.94 11 GLY B O 1
ATOM 775 N N . LEU B 1 12 ? -5.746 -7.547 10.492 1 78.88 12 LEU B N 1
ATOM 776 C CA . LEU B 1 12 ? -5.363 -6.52 9.531 1 78.88 12 LEU B CA 1
ATOM 777 C C . LEU B 1 12 ? -6.395 -5.398 9.492 1 78.88 12 LEU B C 1
ATOM 779 O O . LEU B 1 12 ? -7.59 -5.645 9.648 1 78.88 12 LEU B O 1
ATOM 783 N N . THR B 1 13 ? -5.875 -4.316 9.375 1 77.31 13 THR B N 1
ATOM 784 C CA . THR B 1 13 ? -6.723 -3.135 9.273 1 77.31 13 THR B CA 1
ATOM 785 C C . THR B 1 13 ? -7.195 -2.932 7.84 1 77.31 13 THR B C 1
ATOM 787 O O . THR B 1 13 ? -8.344 -2.533 7.609 1 77.31 13 THR B O 1
ATOM 790 N N . PHE B 1 14 ? -6.258 -3.242 6.918 1 79.94 14 PHE B N 1
ATOM 791 C CA . PHE B 1 14 ? -6.621 -3.125 5.512 1 79.94 14 PHE B CA 1
ATOM 792 C C . PHE B 1 14 ? -7.617 -4.207 5.117 1 79.94 14 PHE B C 1
ATOM 794 O O . PHE B 1 14 ? -7.445 -5.375 5.477 1 79.94 14 PHE B O 1
ATOM 801 N N . PRO B 1 15 ? -8.578 -3.775 4.352 1 75.31 15 PRO B N 1
ATOM 802 C CA . PRO B 1 15 ? -9.562 -4.777 3.926 1 75.31 15 PRO B CA 1
ATOM 803 C C . PRO B 1 15 ? -8.984 -5.781 2.928 1 75.31 15 PRO B C 1
ATOM 805 O O . PRO B 1 15 ? -8.656 -5.41 1.797 1 75.31 15 PRO B O 1
ATOM 808 N N . VAL B 1 16 ? -8.945 -7.012 3.309 1 78.88 16 VAL B N 1
ATOM 809 C CA . VAL B 1 16 ? -8.367 -8.078 2.498 1 78.88 16 VAL B CA 1
ATOM 810 C C . VAL B 1 16 ? -9.195 -8.273 1.232 1 78.88 16 VAL B C 1
ATOM 812 O O . VAL B 1 16 ? -8.648 -8.422 0.138 1 78.88 16 VAL B O 1
ATOM 815 N N . SER B 1 17 ? -10.477 -8.219 1.389 1 75.44 17 SER B N 1
ATOM 816 C CA . SER B 1 17 ? -11.375 -8.492 0.273 1 75.44 17 SER B CA 1
ATOM 817 C C . SER B 1 17 ? -11.203 -7.469 -0.843 1 75.44 17 SER B C 1
ATOM 819 O O . SER B 1 17 ? -11.25 -7.816 -2.025 1 75.44 17 SER B O 1
ATOM 821 N N . ARG B 1 18 ? -11.039 -6.242 -0.45 1 72.25 18 ARG B N 1
ATOM 822 C CA . ARG B 1 18 ? -10.875 -5.195 -1.455 1 72.25 18 ARG B CA 1
ATOM 823 C C . ARG B 1 18 ? -9.539 -5.324 -2.172 1 72.25 18 ARG B C 1
ATOM 825 O O . ARG B 1 18 ? -9.453 -5.105 -3.383 1 72.25 18 ARG B O 1
ATOM 832 N N . VAL B 1 19 ? -8.508 -5.676 -1.349 1 76.06 19 VAL B N 1
ATOM 833 C CA . VAL B 1 19 ? -7.199 -5.93 -1.939 1 76.06 19 VAL B CA 1
ATOM 834 C C . VAL B 1 19 ? -7.297 -7.082 -2.938 1 7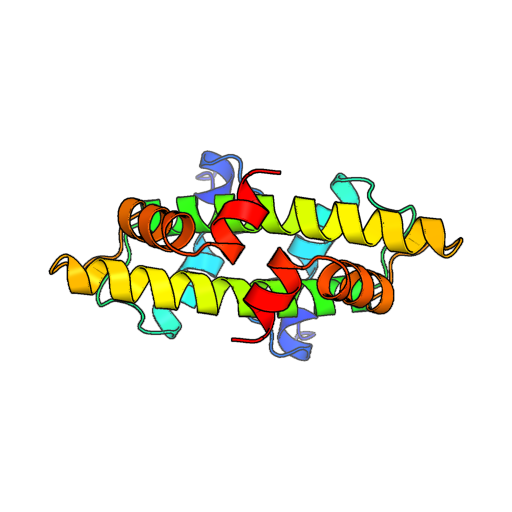6.06 19 VAL B C 1
ATOM 836 O O . VAL B 1 19 ? -6.75 -7.008 -4.039 1 76.06 19 VAL B O 1
ATOM 839 N N . ALA B 1 20 ? -8.086 -8.031 -2.562 1 72.88 20 ALA B N 1
ATOM 840 C CA . ALA B 1 20 ? -8.305 -9.18 -3.432 1 72.88 20 ALA B CA 1
ATOM 841 C C . ALA B 1 20 ? -8.984 -8.766 -4.734 1 72.88 20 ALA B C 1
ATOM 843 O O . ALA B 1 20 ? -8.633 -9.25 -5.809 1 72.88 20 ALA B O 1
ATOM 844 N N . SER B 1 21 ? -10.016 -8 -4.574 1 71.94 21 SER B N 1
ATOM 845 C CA . SER B 1 21 ? -10.75 -7.559 -5.754 1 71.94 21 SER B CA 1
ATOM 846 C C . SER B 1 21 ? -9.836 -6.828 -6.73 1 71.94 21 SER B C 1
ATOM 848 O O . SER B 1 21 ? -9.938 -7.012 -7.945 1 71.94 21 SER B O 1
ATOM 850 N N . TYR B 1 22 ? -8.992 -6.012 -6.176 1 71.94 22 TYR B N 1
ATOM 851 C CA . TYR B 1 22 ? -8 -5.312 -6.988 1 71.94 22 TYR B CA 1
ATOM 852 C C . TYR B 1 22 ? -7.148 -6.305 -7.77 1 71.94 22 TYR B C 1
ATOM 854 O O . TYR B 1 22 ? -6.875 -6.094 -8.953 1 71.94 22 TYR B O 1
ATOM 862 N N . LEU B 1 23 ? -6.801 -7.289 -7.055 1 69.12 23 LEU B N 1
ATOM 863 C CA . LEU B 1 23 ? -5.918 -8.305 -7.617 1 69.12 23 LEU B CA 1
ATOM 864 C C . LEU B 1 23 ? -6.586 -9.016 -8.781 1 69.12 23 LEU B C 1
ATOM 866 O O . LEU B 1 23 ? -5.941 -9.297 -9.797 1 69.12 23 LEU B O 1
ATOM 870 N N . ARG B 1 24 ? -7.777 -9.164 -8.57 1 74.5 24 ARG B N 1
ATOM 871 C CA . ARG B 1 24 ? -8.508 -9.922 -9.586 1 74.5 24 ARG B CA 1
ATOM 872 C C . ARG B 1 24 ? -8.703 -9.086 -10.844 1 74.5 24 ARG B C 1
ATOM 874 O O . ARG B 1 24 ? -8.656 -9.609 -11.961 1 74.5 24 ARG B O 1
ATOM 881 N N . LYS B 1 25 ? -8.781 -7.793 -10.695 1 78.56 25 LYS B N 1
ATOM 882 C CA . LYS B 1 25 ? -9.039 -6.906 -11.828 1 78.56 25 LYS B CA 1
ATOM 883 C C . LYS B 1 25 ? -7.785 -6.727 -12.68 1 78.56 25 LYS B C 1
ATOM 885 O O . LYS B 1 25 ? -7.879 -6.539 -13.891 1 78.56 25 LYS B O 1
ATOM 890 N N . GLY B 1 26 ? -6.668 -6.824 -12.133 1 78.94 26 GLY B N 1
ATOM 891 C CA . GLY B 1 26 ? -5.418 -6.586 -12.828 1 78.94 26 GLY B CA 1
ATOM 892 C C . GLY B 1 26 ? -4.945 -7.785 -13.633 1 78.94 26 GLY B C 1
ATOM 893 O O . GLY B 1 26 ? -4.082 -7.656 -14.5 1 78.94 26 GLY B O 1
ATOM 894 N N . ARG B 1 27 ? -5.574 -8.914 -13.469 1 82.88 27 ARG B N 1
ATOM 895 C CA . ARG B 1 27 ? -5.23 -10.141 -14.18 1 82.88 27 ARG B CA 1
ATOM 896 C C . ARG B 1 27 ? -3.742 -10.453 -14.055 1 82.88 27 ARG B C 1
ATOM 898 O O . ARG B 1 27 ? -3.072 -10.727 -15.055 1 82.88 27 ARG B O 1
ATOM 905 N N . TYR B 1 28 ? -3.242 -10.367 -12.883 1 86.44 28 TYR B N 1
ATOM 906 C CA . TYR B 1 28 ? -1.834 -10.656 -12.633 1 86.44 28 TYR B CA 1
ATOM 907 C C . TYR B 1 28 ? -1.579 -12.156 -12.609 1 86.44 28 TYR B C 1
ATOM 909 O O . TYR B 1 28 ? -0.447 -12.602 -12.805 1 86.44 28 TYR B O 1
ATOM 917 N N . ALA B 1 29 ? -2.594 -12.938 -12.328 1 87.12 29 ALA B N 1
ATOM 918 C CA . ALA B 1 29 ? -2.604 -14.398 -12.328 1 87.12 29 ALA B CA 1
ATOM 919 C C . ALA B 1 29 ? -4.004 -14.938 -12.602 1 87.12 29 ALA B C 1
ATOM 921 O O . ALA B 1 29 ? -4.996 -14.219 -12.438 1 87.12 29 ALA B O 1
ATOM 922 N N . ASP B 1 30 ? -4.02 -16.156 -13.047 1 87 30 ASP B N 1
ATOM 923 C CA . ASP B 1 30 ? -5.312 -16.766 -13.336 1 87 30 ASP B CA 1
ATOM 924 C C . ASP B 1 30 ? -6.141 -16.922 -12.062 1 87 30 ASP B C 1
ATOM 926 O O . ASP B 1 30 ? -7.363 -16.766 -12.086 1 87 30 ASP B O 1
ATOM 930 N N . ARG B 1 31 ? -5.418 -17.297 -11.008 1 88.19 31 ARG B N 1
ATOM 931 C CA . ARG B 1 31 ? -6.047 -17.5 -9.711 1 88.19 31 ARG B CA 1
ATOM 932 C C . ARG B 1 31 ? -5.227 -16.859 -8.594 1 88.19 31 ARG B C 1
ATOM 934 O O . ARG B 1 31 ? -3.994 -16.828 -8.664 1 88.19 31 ARG B O 1
ATOM 941 N N . ILE B 1 32 ? -5.996 -16.312 -7.715 1 86.62 32 ILE B N 1
ATOM 942 C CA . ILE B 1 32 ? -5.355 -15.703 -6.555 1 86.62 32 ILE B CA 1
ATOM 943 C C . ILE B 1 32 ? -5.73 -16.484 -5.293 1 86.62 32 ILE B C 1
ATOM 945 O O . ILE B 1 32 ? -6.914 -16.656 -4.996 1 86.62 32 ILE B O 1
ATOM 949 N N . GLY B 1 33 ? -4.695 -16.875 -4.605 1 86.56 33 GLY B N 1
ATOM 950 C CA . GLY B 1 33 ? -4.941 -17.578 -3.352 1 86.56 33 GLY B CA 1
ATOM 951 C C . GLY B 1 33 ? -5.41 -16.656 -2.24 1 86.56 33 GLY B C 1
ATOM 952 O O . GLY B 1 33 ? -4.984 -15.5 -2.164 1 86.56 33 GLY B O 1
ATOM 953 N N . THR B 1 34 ? -6.238 -17.281 -1.363 1 83.5 34 THR B N 1
ATOM 954 C CA . THR B 1 34 ? -6.77 -16.516 -0.241 1 83.5 34 THR B CA 1
ATOM 955 C C . THR B 1 34 ? -5.641 -15.977 0.63 1 83.5 34 THR B C 1
ATOM 957 O O . THR B 1 34 ? -5.699 -14.844 1.101 1 83.5 34 THR B O 1
ATOM 960 N N . GLY B 1 35 ? -4.609 -16.766 0.794 1 90.12 35 GLY B N 1
ATOM 961 C CA . GLY B 1 35 ? -3.486 -16.344 1.608 1 90.12 35 GLY B CA 1
ATOM 962 C C . GLY B 1 35 ? -2.697 -15.203 0.982 1 90.12 35 GLY B C 1
ATOM 963 O O . GLY B 1 35 ? -2.033 -14.438 1.686 1 90.12 35 GLY B O 1
ATOM 964 N N . SER B 1 36 ? -2.867 -15.109 -0.292 1 90.56 36 SER B N 1
ATOM 965 C CA . SER B 1 36 ? -2.131 -14.07 -0.998 1 90.56 36 SER B CA 1
ATOM 966 C C . SER B 1 36 ? -2.686 -12.688 -0.676 1 90.56 36 SER B C 1
ATOM 968 O O . SER B 1 36 ? -1.924 -11.734 -0.474 1 90.56 36 SER B O 1
ATOM 970 N N . SER B 1 37 ? -3.965 -12.656 -0.636 1 88.38 37 SER B N 1
ATOM 971 C CA . SER B 1 37 ? -4.594 -11.383 -0.319 1 88.38 37 SER B CA 1
ATOM 972 C C . SER B 1 37 ? -4.262 -10.938 1.103 1 88.38 37 SER B C 1
ATOM 974 O O . SER B 1 37 ? -4.043 -9.75 1.354 1 88.38 37 SER B O 1
ATOM 976 N N . VAL B 1 38 ? -4.262 -11.906 2.025 1 89.44 38 VAL B N 1
ATOM 977 C CA . VAL B 1 38 ? -3.928 -11.602 3.412 1 89.44 38 VAL B CA 1
ATOM 978 C C . VAL B 1 38 ? -2.484 -11.109 3.502 1 89.44 38 VAL B C 1
ATOM 980 O O . VAL B 1 38 ? -2.205 -10.109 4.16 1 89.44 38 VAL B O 1
ATOM 983 N N . TYR B 1 39 ? -1.649 -11.828 2.848 1 92.25 39 TYR B N 1
ATOM 984 C CA . TYR B 1 39 ? -0.238 -11.461 2.875 1 92.25 39 TYR B CA 1
ATOM 985 C C . TYR B 1 39 ? -0.02 -10.086 2.254 1 92.25 39 TYR B C 1
ATOM 987 O O . TYR B 1 39 ? 0.736 -9.266 2.787 1 92.25 39 TYR B O 1
ATOM 995 N N . LEU B 1 40 ? -0.622 -9.797 1.148 1 91.5 40 LEU B N 1
ATOM 996 C CA . LEU B 1 40 ? -0.496 -8.5 0.486 1 91.5 40 LEU B CA 1
ATOM 997 C C . LEU B 1 40 ? -1.007 -7.379 1.385 1 91.5 40 LEU B C 1
ATOM 999 O O . LEU B 1 40 ? -0.395 -6.312 1.461 1 91.5 40 LEU B O 1
ATOM 1003 N N . ALA B 1 41 ? -2.137 -7.66 2.006 1 88.81 41 ALA B N 1
ATOM 1004 C CA . ALA B 1 41 ? -2.678 -6.664 2.926 1 88.81 41 ALA B CA 1
ATOM 1005 C C . ALA B 1 41 ? -1.682 -6.348 4.039 1 88.81 41 ALA B C 1
ATOM 1007 O O . ALA B 1 41 ? -1.516 -5.188 4.422 1 88.81 41 ALA B O 1
ATOM 1008 N N . ALA B 1 42 ? -1.028 -7.41 4.574 1 90.75 42 ALA B N 1
ATOM 1009 C CA . ALA B 1 42 ? -0.021 -7.211 5.613 1 90.75 42 ALA B CA 1
ATOM 1010 C C . ALA B 1 42 ? 1.15 -6.387 5.09 1 90.75 42 ALA B C 1
ATOM 1012 O O . ALA B 1 42 ? 1.645 -5.492 5.781 1 90.75 42 ALA B O 1
ATOM 1013 N N . VAL B 1 43 ? 1.562 -6.594 3.887 1 91.94 43 VAL B N 1
ATOM 1014 C CA . VAL B 1 43 ? 2.652 -5.871 3.242 1 91.94 43 VAL B CA 1
ATOM 1015 C C . VAL B 1 43 ? 2.271 -4.398 3.078 1 91.94 43 VAL B C 1
ATOM 1017 O O . VAL B 1 43 ? 3.059 -3.508 3.402 1 91.94 43 VAL B O 1
ATOM 1020 N N . LEU B 1 44 ? 1.067 -4.188 2.613 1 90 44 LEU B N 1
ATOM 1021 C CA . LEU B 1 44 ? 0.594 -2.826 2.385 1 90 44 LEU B CA 1
ATOM 1022 C C . LEU B 1 44 ? 0.477 -2.064 3.701 1 90 44 LEU B C 1
ATOM 1024 O O . LEU B 1 44 ? 0.742 -0.861 3.752 1 90 44 LEU B O 1
ATOM 1028 N N . GLU B 1 45 ? 0.02 -2.801 4.73 1 87.62 45 GLU B N 1
ATOM 1029 C CA . GLU B 1 45 ? -0.019 -2.162 6.043 1 87.62 45 GLU B CA 1
ATOM 1030 C C . GLU B 1 45 ? 1.374 -1.727 6.488 1 87.62 45 GLU B C 1
ATOM 1032 O O . GLU B 1 45 ? 1.548 -0.624 7.012 1 87.62 45 GLU B O 1
ATOM 1037 N N . TYR B 1 46 ? 2.322 -2.572 6.305 1 89.88 46 TYR B N 1
ATOM 1038 C CA . TYR B 1 46 ? 3.699 -2.254 6.672 1 89.88 46 TYR B CA 1
ATOM 1039 C C . TYR B 1 46 ? 4.211 -1.057 5.879 1 89.88 46 TYR B C 1
ATOM 1041 O O . TYR B 1 46 ? 4.793 -0.132 6.445 1 89.88 46 TYR B O 1
ATOM 1049 N N . LEU B 1 47 ? 4.035 -1.02 4.578 1 90.81 47 LEU B N 1
ATOM 1050 C CA . LEU B 1 47 ? 4.477 0.075 3.719 1 90.81 47 LEU B CA 1
ATOM 1051 C C . LEU B 1 47 ? 3.777 1.376 4.098 1 90.81 47 LEU B C 1
ATOM 1053 O O . LEU B 1 47 ? 4.391 2.445 4.07 1 90.81 47 LEU B O 1
ATOM 1057 N N . THR B 1 48 ? 2.52 1.275 4.43 1 91.31 48 THR B N 1
ATOM 1058 C CA . THR B 1 48 ? 1.764 2.449 4.852 1 91.31 48 THR B CA 1
ATOM 1059 C C . THR B 1 48 ? 2.365 3.053 6.121 1 91.31 48 THR B C 1
ATOM 1061 O O . THR B 1 48 ? 2.523 4.27 6.219 1 91.31 48 THR B O 1
ATOM 1064 N N . ALA B 1 49 ? 2.609 2.174 7.078 1 89.06 49 ALA B N 1
ATOM 1065 C CA . ALA B 1 49 ? 3.209 2.65 8.32 1 89.06 49 ALA B CA 1
ATOM 1066 C C . ALA B 1 49 ? 4.527 3.371 8.055 1 89.06 49 ALA B C 1
ATOM 1068 O O . ALA B 1 49 ? 4.793 4.426 8.633 1 89.06 49 ALA B O 1
ATOM 1069 N N . GLU B 1 50 ? 5.277 2.848 7.211 1 90 50 GLU B N 1
ATOM 1070 C CA . GLU B 1 50 ? 6.57 3.436 6.875 1 90 50 GLU B CA 1
ATOM 1071 C C . GLU B 1 50 ? 6.398 4.789 6.191 1 90 50 GLU B C 1
ATOM 1073 O O . GLU B 1 50 ? 7.062 5.762 6.555 1 90 50 GLU B O 1
ATOM 1078 N N . ILE B 1 51 ? 5.547 4.855 5.207 1 92.81 51 ILE B N 1
ATOM 1079 C CA . ILE B 1 51 ? 5.305 6.09 4.469 1 92.81 51 ILE B CA 1
ATOM 1080 C C . ILE B 1 51 ? 4.773 7.164 5.414 1 92.81 51 ILE B C 1
ATOM 1082 O O . ILE B 1 51 ? 5.207 8.32 5.359 1 92.81 51 ILE B O 1
ATOM 1086 N N . LEU B 1 52 ? 3.959 6.75 6.316 1 91.44 52 LEU B N 1
ATOM 1087 C CA . LEU B 1 52 ? 3.352 7.719 7.223 1 91.44 52 LEU B CA 1
ATOM 1088 C C . LEU B 1 52 ? 4.367 8.219 8.25 1 91.44 52 LEU B C 1
ATOM 1090 O O . LEU B 1 52 ? 4.336 9.383 8.641 1 91.44 52 LEU B O 1
ATOM 1094 N N . GLU B 1 53 ? 5.156 7.316 8.695 1 92.12 53 GLU B N 1
ATOM 1095 C CA . GLU B 1 53 ? 6.219 7.742 9.602 1 92.12 53 GLU B CA 1
ATOM 1096 C C . GLU B 1 53 ? 7.117 8.789 8.953 1 92.12 53 GLU B C 1
ATOM 1098 O O . GLU B 1 53 ? 7.406 9.828 9.547 1 92.12 53 GLU B O 1
ATOM 1103 N N . LEU B 1 54 ? 7.527 8.516 7.754 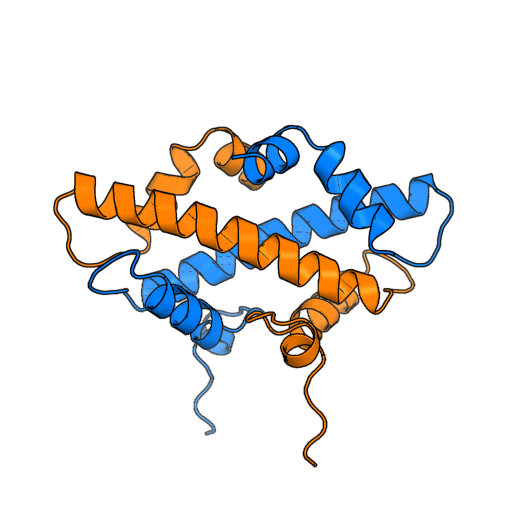1 94.06 54 LEU B N 1
ATOM 1104 C CA . LEU B 1 54 ? 8.359 9.453 7.012 1 94.06 54 LEU B CA 1
ATOM 1105 C C . LEU B 1 54 ? 7.594 10.742 6.727 1 94.06 54 LEU B C 1
ATOM 1107 O O . LEU B 1 54 ? 8.164 11.836 6.789 1 94.06 54 LEU B O 1
ATOM 1111 N N . SER B 1 55 ? 6.328 10.625 6.422 1 95.06 55 SER B N 1
ATOM 1112 C CA . SER B 1 55 ? 5.488 11.789 6.145 1 95.06 55 SER B CA 1
ATOM 1113 C C . SER B 1 55 ? 5.312 12.648 7.395 1 95.06 55 SER B C 1
ATOM 1115 O O . SER B 1 55 ? 5.297 13.883 7.309 1 95.06 55 SER B O 1
ATOM 1117 N N . GLY B 1 56 ? 5.129 11.945 8.5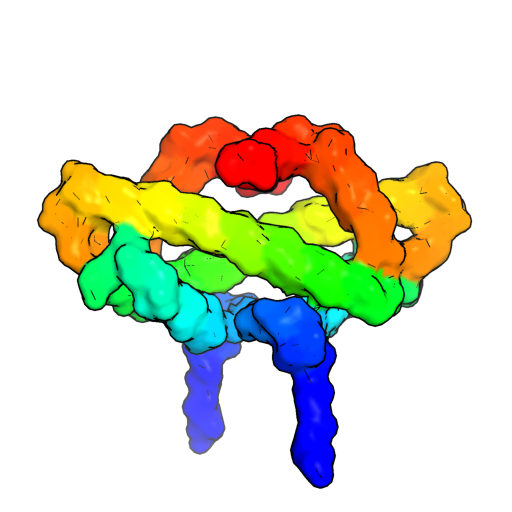08 1 93 56 GLY B N 1
ATOM 1118 C CA . GLY B 1 56 ? 5.062 12.672 9.766 1 93 56 GLY B CA 1
ATOM 1119 C C . GLY B 1 56 ? 6.32 13.461 10.062 1 93 56 GLY B C 1
ATOM 1120 O O . GLY B 1 56 ? 6.246 14.609 10.508 1 93 56 GLY B O 1
ATOM 1121 N N . ASN B 1 57 ? 7.441 12.836 9.844 1 94.81 57 ASN B N 1
ATOM 1122 C CA . ASN B 1 57 ? 8.719 13.523 10 1 94.81 57 ASN B CA 1
ATOM 1123 C C . ASN B 1 57 ? 8.828 14.727 9.07 1 94.81 57 ASN B C 1
ATOM 1125 O O . ASN B 1 57 ? 9.305 15.789 9.484 1 94.81 57 ASN B O 1
ATOM 1129 N N . ALA B 1 58 ? 8.414 14.531 7.836 1 95.75 58 ALA B N 1
ATOM 1130 C CA . ALA B 1 58 ? 8.43 15.625 6.875 1 95.75 58 ALA B CA 1
ATOM 1131 C C . ALA B 1 58 ? 7.543 16.781 7.34 1 95.75 58 ALA B C 1
ATOM 1133 O O . ALA B 1 58 ? 7.902 17.953 7.195 1 95.75 58 ALA B O 1
ATOM 1134 N N . ALA B 1 59 ? 6.398 16.469 7.891 1 95.31 59 ALA B N 1
ATOM 1135 C CA . ALA B 1 59 ? 5.512 17.484 8.43 1 95.31 59 ALA B CA 1
ATOM 1136 C C . ALA B 1 59 ? 6.172 18.234 9.586 1 95.31 59 ALA B C 1
ATOM 1138 O O . ALA B 1 59 ? 6.184 19.469 9.617 1 95.31 59 ALA B O 1
ATOM 1139 N N . ARG B 1 60 ? 6.73 17.5 10.469 1 94.44 60 ARG B N 1
ATOM 1140 C CA . ARG B 1 60 ? 7.387 18.078 11.633 1 94.44 60 ARG B CA 1
ATOM 1141 C C . ARG B 1 60 ? 8.578 18.938 11.211 1 94.44 60 ARG B C 1
ATOM 1143 O O . ARG B 1 60 ? 8.797 20.016 11.766 1 94.44 60 ARG B O 1
ATOM 1150 N N . ASP B 1 61 ? 9.359 18.484 10.344 1 95.56 61 ASP B N 1
ATOM 1151 C CA . ASP B 1 61 ? 10.516 19.219 9.852 1 95.56 61 ASP B CA 1
ATOM 1152 C C . ASP B 1 61 ? 10.102 20.531 9.203 1 95.56 61 ASP B C 1
ATOM 1154 O O . ASP B 1 61 ? 10.898 21.469 9.117 1 95.56 61 ASP B O 1
ATOM 1158 N N . ASN B 1 62 ? 8.828 20.578 8.766 1 95.56 62 ASN B N 1
ATOM 1159 C CA . ASN B 1 62 ? 8.297 21.781 8.156 1 95.56 62 ASN B CA 1
ATOM 1160 C C . ASN B 1 62 ? 7.43 22.562 9.133 1 95.56 62 ASN B C 1
ATOM 1162 O O . ASN B 1 62 ? 6.691 23.469 8.727 1 95.56 62 ASN B O 1
ATOM 1166 N N . HIS B 1 63 ? 7.488 22.156 10.312 1 95.19 63 HIS B N 1
ATOM 1167 C CA . HIS B 1 63 ? 6.812 22.828 11.414 1 95.19 63 HIS B CA 1
ATOM 1168 C C . HIS B 1 63 ? 5.309 22.891 11.188 1 95.19 63 HIS B C 1
ATOM 1170 O O . HIS B 1 63 ? 4.688 23.938 11.367 1 95.19 63 HIS B O 1
ATOM 1176 N N . LYS B 1 64 ? 4.809 21.797 10.633 1 93.25 64 LYS B N 1
ATOM 1177 C CA . LYS B 1 64 ? 3.367 21.672 10.438 1 93.25 64 LYS B CA 1
ATOM 1178 C C . LYS B 1 64 ? 2.766 20.625 11.375 1 93.25 64 LYS B C 1
ATOM 1180 O O . LYS B 1 64 ? 3.381 19.594 11.633 1 93.25 64 LYS B O 1
ATOM 1185 N N . SER B 1 65 ? 1.584 21.031 11.766 1 92.44 65 SER B N 1
ATOM 1186 C CA . SER B 1 65 ? 0.873 20.109 12.641 1 92.44 65 SER B CA 1
ATOM 1187 C C . SER B 1 65 ? -0.045 19.188 11.836 1 92.44 65 SER B C 1
ATOM 1189 O O . SER B 1 65 ? -0.511 18.172 12.344 1 92.44 65 SER B O 1
ATOM 1191 N N . ARG B 1 66 ? -0.284 19.625 10.586 1 93.25 66 ARG B N 1
ATOM 1192 C CA . ARG B 1 66 ? -1.179 18.875 9.711 1 93.25 66 ARG B CA 1
ATOM 1193 C C . ARG B 1 66 ? -0.402 18.172 8.602 1 93.25 66 ARG B C 1
ATOM 1195 O O . ARG B 1 66 ? 0.435 18.797 7.938 1 93.25 66 ARG B O 1
ATOM 1202 N N . LEU B 1 67 ? -0.604 16.875 8.508 1 93.38 67 LEU B N 1
ATOM 1203 C CA . LEU B 1 67 ? -0.032 16.109 7.406 1 93.38 67 LEU B CA 1
ATOM 1204 C C . LEU B 1 67 ? -0.784 16.375 6.105 1 93.38 67 LEU B C 1
ATOM 1206 O O . LEU B 1 67 ? -1.991 16.141 6.023 1 93.38 67 LEU B O 1
ATOM 1210 N N . THR B 1 68 ? -0.19 16.938 5.16 1 95.25 68 THR B N 1
ATOM 1211 C CA . THR B 1 68 ? -0.768 17.219 3.852 1 95.25 68 THR B CA 1
ATOM 1212 C C . THR B 1 68 ? -0.172 16.312 2.783 1 95.25 68 THR B C 1
ATOM 1214 O O . THR B 1 68 ? 0.817 15.617 3.031 1 95.25 68 THR B O 1
ATOM 1217 N N . PRO B 1 69 ? -0.843 16.281 1.575 1 95.19 69 PRO B N 1
ATOM 1218 C CA . PRO B 1 69 ? -0.276 15.477 0.497 1 95.19 69 PRO B CA 1
ATOM 1219 C C . PRO B 1 69 ? 1.182 15.82 0.201 1 95.19 69 PRO B C 1
ATOM 1221 O O . PRO B 1 69 ? 1.97 14.945 -0.153 1 95.19 69 PRO B O 1
ATOM 1224 N N . ARG B 1 70 ? 1.54 17.016 0.365 1 96.5 70 ARG B N 1
ATOM 1225 C CA . ARG B 1 70 ? 2.904 17.453 0.092 1 96.5 70 ARG B CA 1
ATOM 1226 C C . ARG B 1 70 ? 3.902 16.75 0.995 1 96.5 70 ARG B C 1
ATOM 1228 O O . ARG B 1 70 ? 5.008 16.406 0.564 1 96.5 70 ARG B O 1
ATOM 1235 N N . HIS B 1 71 ? 3.57 16.547 2.225 1 97.06 71 HIS B N 1
ATOM 1236 C CA . HIS B 1 71 ? 4.461 15.859 3.152 1 97.06 71 HIS B CA 1
ATOM 1237 C C . HIS B 1 71 ? 4.66 14.406 2.746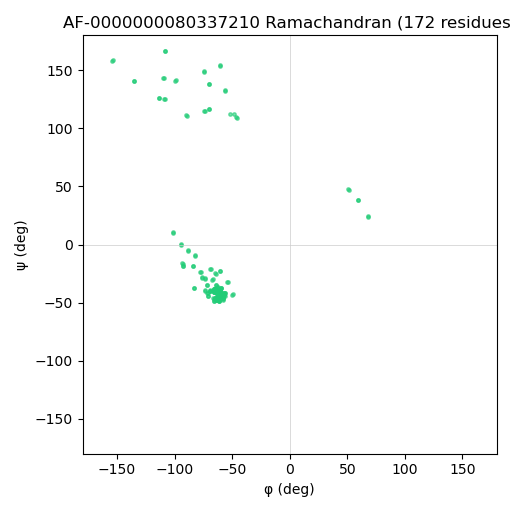 1 97.06 71 HIS B C 1
ATOM 1239 O O . HIS B 1 71 ? 5.762 13.867 2.887 1 97.06 71 HIS B O 1
ATOM 1245 N N . ILE B 1 72 ? 3.592 13.789 2.27 1 95.25 72 ILE B N 1
ATOM 1246 C CA . ILE B 1 72 ? 3.697 12.422 1.779 1 95.25 72 ILE B CA 1
ATOM 1247 C C . ILE B 1 72 ? 4.594 12.383 0.545 1 95.25 72 ILE B C 1
ATOM 1249 O O . ILE B 1 72 ? 5.484 11.531 0.444 1 95.25 72 ILE B O 1
ATOM 1253 N N . GLN B 1 73 ? 4.328 13.297 -0.31 1 96.19 73 GLN B N 1
ATOM 1254 C CA . GLN B 1 73 ? 5.133 13.406 -1.522 1 96.19 73 GLN B CA 1
ATOM 1255 C C . GLN B 1 73 ? 6.609 13.602 -1.187 1 96.19 73 GLN B C 1
ATOM 1257 O O . GLN B 1 73 ? 7.477 12.945 -1.763 1 96.19 73 GLN B O 1
ATOM 1262 N N . LEU B 1 74 ? 6.922 14.469 -0.287 1 95.5 74 LEU B N 1
ATOM 1263 C CA . LEU B 1 74 ? 8.297 14.742 0.13 1 95.5 74 LEU B CA 1
ATOM 1264 C C . LEU B 1 74 ? 8.93 13.516 0.763 1 95.5 74 LEU B C 1
ATOM 1266 O O . LEU B 1 74 ? 10.094 13.203 0.497 1 95.5 74 LEU B O 1
ATOM 1270 N N . ALA B 1 75 ? 8.164 12.828 1.61 1 95.12 75 ALA B N 1
ATOM 1271 C CA . ALA B 1 75 ? 8.656 11.625 2.271 1 95.12 75 ALA B CA 1
ATOM 1272 C C . ALA B 1 75 ? 9.07 10.57 1.25 1 95.12 75 ALA B C 1
ATOM 1274 O O . ALA B 1 75 ? 10.141 9.961 1.371 1 95.12 75 ALA B O 1
ATOM 1275 N N . ILE B 1 76 ? 8.227 10.414 0.217 1 95 76 ILE B N 1
ATOM 1276 C CA . ILE B 1 76 ? 8.477 9.398 -0.801 1 95 76 ILE B CA 1
ATOM 1277 C C . ILE B 1 76 ? 9.664 9.812 -1.665 1 95 76 ILE B C 1
ATOM 1279 O O . ILE B 1 76 ? 10.547 9 -1.954 1 95 76 ILE B O 1
ATOM 1283 N N . ARG B 1 77 ? 9.734 11.039 -2.078 1 94.25 77 ARG B N 1
ATOM 1284 C CA . ARG B 1 77 ? 10.805 11.531 -2.938 1 94.25 77 ARG B CA 1
ATOM 1285 C C . ARG B 1 77 ? 12.156 11.469 -2.227 1 94.25 77 ARG B C 1
ATOM 1287 O O . ARG B 1 77 ? 13.18 11.219 -2.855 1 94.25 77 ARG B O 1
ATOM 1294 N N . ASN B 1 78 ? 12.133 11.695 -0.955 1 94.06 78 ASN B N 1
ATOM 1295 C CA . ASN B 1 78 ? 13.375 11.75 -0.186 1 94.06 78 ASN B CA 1
ATOM 1296 C C . ASN B 1 78 ? 13.836 10.359 0.233 1 94.06 78 ASN B C 1
ATOM 1298 O O . ASN B 1 78 ? 14.953 10.188 0.723 1 94.06 78 ASN B O 1
ATOM 1302 N N . ASP B 1 79 ? 12.945 9.445 0.188 1 93.19 79 ASP B N 1
ATOM 1303 C CA . ASP B 1 79 ? 13.32 8.055 0.445 1 93.19 79 ASP B CA 1
ATOM 1304 C C . ASP B 1 79 ? 13.727 7.348 -0.846 1 93.19 79 ASP B C 1
ATOM 1306 O O . ASP B 1 79 ? 12.875 7.059 -1.693 1 93.19 79 ASP B O 1
ATOM 1310 N N . GLU B 1 80 ? 14.93 7.023 -0.985 1 90.69 80 GLU B N 1
ATOM 1311 C CA . GLU B 1 80 ? 15.469 6.461 -2.221 1 90.69 80 GLU B CA 1
ATOM 1312 C C . GLU B 1 80 ? 14.727 5.188 -2.613 1 90.69 80 GLU B C 1
ATOM 1314 O O . GLU B 1 80 ? 14.391 4.992 -3.783 1 90.69 80 GLU B O 1
ATOM 1319 N N . GLU B 1 81 ? 14.477 4.324 -1.679 1 90.5 81 GLU B N 1
ATOM 1320 C CA . GLU B 1 81 ? 13.836 3.045 -1.957 1 90.5 81 GLU B CA 1
ATOM 1321 C C . GLU B 1 81 ? 12.398 3.24 -2.436 1 90.5 81 GLU B C 1
ATOM 1323 O O . GLU B 1 81 ? 11.984 2.652 -3.439 1 90.5 81 GLU B O 1
ATOM 1328 N N . LEU B 1 82 ? 11.703 4.062 -1.738 1 90.25 82 LEU B N 1
ATOM 1329 C CA . LEU B 1 82 ? 10.312 4.32 -2.1 1 90.25 82 LEU B CA 1
ATOM 1330 C C . LEU B 1 82 ? 10.227 5.09 -3.414 1 90.25 82 LEU B C 1
ATOM 1332 O O . LEU B 1 82 ? 9.359 4.809 -4.246 1 90.25 82 LEU B O 1
ATOM 1336 N N . SER B 1 83 ? 11.109 6.02 -3.586 1 91.38 83 SER B N 1
ATOM 1337 C CA . SER B 1 83 ? 11.117 6.812 -4.812 1 91.38 83 SER B CA 1
ATOM 1338 C C . SER B 1 83 ? 11.336 5.93 -6.035 1 91.38 83 SER B C 1
ATOM 1340 O O . SER B 1 83 ? 10.633 6.074 -7.043 1 91.38 83 SER B O 1
ATOM 1342 N N . TYR B 1 84 ? 12.242 5.035 -5.938 1 88.38 84 TYR B N 1
ATOM 1343 C CA . TYR B 1 84 ? 12.539 4.16 -7.07 1 88.38 84 TYR B CA 1
ATOM 1344 C C . TYR B 1 84 ? 11.414 3.158 -7.297 1 88.38 84 TYR B C 1
ATOM 1346 O O . TYR B 1 84 ? 11.117 2.797 -8.438 1 88.38 84 TYR B O 1
ATOM 1354 N N . ALA B 1 85 ? 10.828 2.73 -6.199 1 84.06 85 ALA B N 1
ATOM 1355 C CA . ALA B 1 85 ? 9.711 1.792 -6.336 1 84.06 85 ALA B CA 1
ATOM 1356 C C . ALA B 1 85 ? 8.539 2.438 -7.062 1 84.06 85 ALA B C 1
ATOM 1358 O O . ALA B 1 85 ? 7.793 1.76 -7.777 1 84.06 85 ALA B O 1
ATOM 1359 N N . MET B 1 86 ? 8.453 3.725 -6.996 1 84.44 86 MET B N 1
ATOM 1360 C CA . MET B 1 86 ? 7.32 4.441 -7.582 1 84.44 86 MET B CA 1
ATOM 1361 C C . MET B 1 86 ? 7.633 4.883 -9.008 1 84.44 86 MET B C 1
ATOM 1363 O O . MET B 1 86 ? 6.746 5.332 -9.727 1 84.44 86 MET B O 1
ATOM 1367 N N . GLU B 1 87 ? 8.898 4.973 -9.523 1 72.69 87 GLU B N 1
ATOM 1368 C CA . GLU B 1 87 ? 9.32 5.48 -10.82 1 72.69 87 GLU B CA 1
ATOM 1369 C C . GLU B 1 87 ? 9.32 4.379 -11.875 1 72.69 87 GLU B C 1
ATOM 1371 O O . GLU B 1 87 ? 9.5 4.648 -13.062 1 72.69 87 GLU B O 1
ATOM 1376 N N . LYS B 1 88 ? 9.086 3.217 -11.531 1 63.06 88 LYS B N 1
ATOM 1377 C CA . LYS B 1 88 ? 9.117 2.162 -12.547 1 63.06 88 LYS B CA 1
AT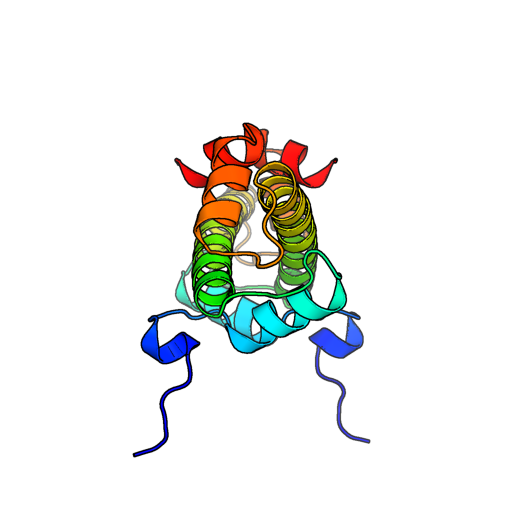OM 1378 C C . LYS B 1 88 ? 7.793 2.076 -13.289 1 63.06 88 LYS B C 1
ATOM 1380 O O . LYS B 1 88 ? 6.746 2.438 -12.75 1 63.06 88 LYS B O 1
#

Foldseek 3Di:
DPPDAPCVVLVFPDRLVVLVVVVVVVCPDPDDDSVNSSVVSVVVVVVVVQLVVLLVVQCVVVVHPDRDVVSSVCSQCVDPVSVVVVVD/DPPDAPCVVLVFPDRLVVLVVVVVVVCPDPDDDSVNSSVVSVVVVVVVVQLVVLLVVQCVVVVHPDRDPVSSVCSQCVDPVSVVVVVD

InterPro domains:
  IPR002119 Histone H2A [PR00620] (2-24)
  IPR002119 Histone H2A [PR00620] (31-46)
  IPR002119 Histone H2A [PR00620] (46-59)
  IPR002119 Histone H2A [PR00620] (60-74)
  IPR002119 Histone H2A [PTHR23430] (3-85)
  IPR002119 Histone H2A [SM00414] (1-88)
  IPR007125 Core Histone H2A/H2B/H3 domain [PF00125] (3-77)
  IPR009072 Histone-fold [G3DSA:1.10.20.10] (1-88)
  IPR009072 Histone-fold [SSF47113] (3-83)
  IPR032458 Histone H2A conserved site [PS00046] (10-16)
  IPR061508 Histone H2A, histone fold [cd00074] (4-83)

Solvent-accessible surface area (backbone atoms only — not comparable to full-atom values): 9330 Å² total; per-residue (Å²): 125,82,78,72,52,72,20,59,73,68,74,39,84,50,60,23,66,60,52,36,51,53,50,60,72,66,60,43,47,87,34,76,36,75,60,23,26,50,46,49,34,53,51,51,51,53,52,47,52,50,50,40,49,41,12,26,49,42,16,50,78,66,74,38,58,51,33,39,43,64,24,43,50,48,29,35,64,72,31,66,37,53,33,55,60,67,71,108,125,82,78,72,52,72,21,60,73,68,74,42,85,52,60,22,67,61,52,36,53,53,49,62,72,67,59,44,46,85,34,75,36,73,58,22,25,50,46,49,33,53,50,51,51,53,51,46,52,51,50,41,49,41,12,24,48,43,14,50,76,64,75,38,58,50,32,39,43,65,24,43,51,48,29,36,66,69,30,66,37,53,33,53,61,66,70,109

Nearest PDB structures (foldseek):
  8bvw-assembly1_g  TM=8.989E-01  e=6.342E-10  Xenopus laevis
  8bvw-assembly1_c  TM=8.914E-01  e=8.126E-10  Xenopus laevis
  8oo7-assembly1_O  TM=8.786E-01  e=1.108E-09  Homo sapiens
  6jxd-assembly1_C  TM=8.777E-01  e=1.254E-09  Homo sapiens
  8kcc-assembly1_A  TM=8.815E-01  e=2.479E-09  Arabidopsis thaliana